Protein AF-A0A2A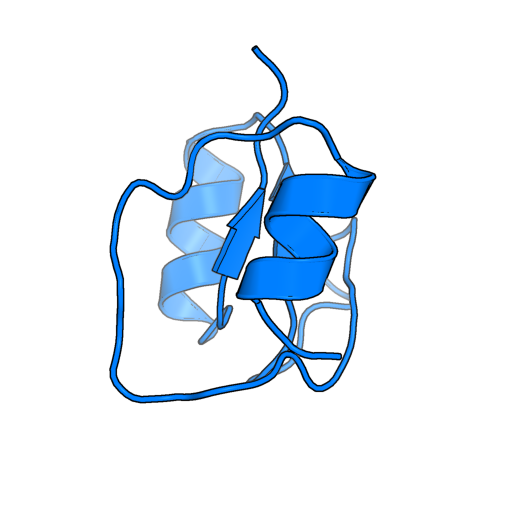5M4Y4-F1 (afdb_monomer_lite)

Foldseek 3Di:
DFPVVVCVVVVHDDPDDDPDGAAPEEDADLVPQAASYEYEDDDPVSVVVSVVRRHPHYHYDD

Structure (mmCIF, N/CA/C/O backbone):
data_AF-A0A2A5M4Y4-F1
#
_entry.id   AF-A0A2A5M4Y4-F1
#
loop_
_atom_site.group_PDB
_atom_site.id
_atom_site.type_symbol
_atom_site.label_atom_id
_atom_site.label_alt_id
_atom_site.label_comp_id
_atom_site.label_asym_id
_atom_site.label_entity_id
_atom_site.label_seq_id
_atom_site.pdbx_PDB_ins_code
_atom_site.Cartn_x
_atom_site.Cartn_y
_atom_site.Cartn_z
_atom_site.occupancy
_atom_site.B_iso_or_equ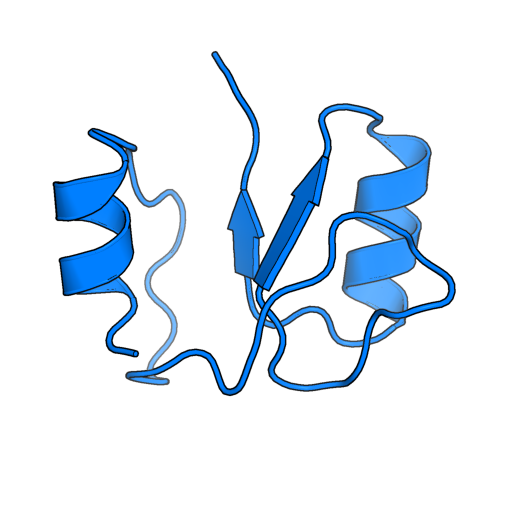iv
_atom_site.auth_seq_id
_atom_site.auth_comp_id
_atom_site.auth_asym_id
_atom_site.auth_atom_id
_atom_site.pdbx_PDB_model_num
ATOM 1 N N . MET A 1 1 ? 3.943 6.515 -12.750 1.00 78.50 1 MET A N 1
ATOM 2 C CA . MET A 1 1 ? 3.856 7.917 -12.262 1.00 78.50 1 MET A CA 1
ATOM 3 C C . MET A 1 1 ? 4.847 8.081 -11.128 1.00 78.50 1 MET A C 1
ATOM 5 O O . MET A 1 1 ? 4.921 7.162 -10.322 1.00 78.50 1 MET A O 1
ATOM 9 N N . GLN A 1 2 ? 5.605 9.183 -11.058 1.00 85.94 2 GLN A N 1
ATOM 10 C CA . GLN A 1 2 ? 6.542 9.359 -9.944 1.00 85.94 2 GLN A CA 1
ATOM 11 C C . GLN A 1 2 ? 5.816 9.471 -8.605 1.00 85.94 2 GLN A C 1
ATOM 13 O O . GLN A 1 2 ? 4.760 10.096 -8.530 1.00 85.94 2 GLN A O 1
ATOM 18 N N . ILE A 1 3 ? 6.373 8.849 -7.563 1.00 80.94 3 ILE A N 1
ATOM 19 C CA . ILE A 1 3 ? 5.736 8.822 -6.241 1.00 80.94 3 ILE A CA 1
ATOM 20 C C . ILE A 1 3 ? 5.682 10.219 -5.602 1.00 80.94 3 ILE A C 1
ATOM 22 O O . ILE A 1 3 ? 4.695 10.553 -4.956 1.00 80.94 3 ILE A O 1
ATOM 26 N N . SER A 1 4 ? 6.684 11.061 -5.872 1.00 79.81 4 SER A N 1
ATOM 27 C CA . SER A 1 4 ? 6.705 12.486 -5.518 1.00 79.81 4 SER A CA 1
ATOM 28 C C . SER A 1 4 ? 5.519 13.234 -6.129 1.00 79.81 4 SER A C 1
ATOM 30 O O . SER A 1 4 ? 4.735 13.835 -5.401 1.00 79.81 4 SER A O 1
ATOM 32 N N . ASN A 1 5 ? 5.321 13.110 -7.446 1.00 82.88 5 ASN A N 1
ATOM 33 C CA . ASN A 1 5 ? 4.205 13.749 -8.151 1.00 82.88 5 ASN A CA 1
ATOM 34 C C . ASN A 1 5 ? 2.845 13.277 -7.617 1.00 82.88 5 ASN A C 1
ATOM 36 O O . ASN A 1 5 ? 1.891 14.047 -7.576 1.00 82.88 5 ASN A O 1
ATOM 40 N N . LEU A 1 6 ? 2.740 12.004 -7.225 1.00 82.19 6 LEU A N 1
ATOM 41 C CA . LEU A 1 6 ? 1.521 11.468 -6.629 1.00 82.19 6 LEU A CA 1
ATOM 42 C C . LEU A 1 6 ? 1.252 12.078 -5.246 1.00 82.19 6 LEU A C 1
ATOM 44 O O . LEU A 1 6 ? 0.113 12.438 -4.962 1.00 82.19 6 LEU A O 1
ATOM 48 N N . GLY A 1 7 ? 2.286 12.225 -4.413 1.00 80.31 7 GLY A N 1
ATOM 49 C CA . GLY A 1 7 ? 2.185 12.912 -3.123 1.00 80.31 7 GLY A CA 1
ATOM 50 C C . GLY A 1 7 ? 1.718 14.362 -3.271 1.00 80.31 7 GLY A C 1
ATOM 51 O O . GLY A 1 7 ? 0.791 14.773 -2.576 1.00 80.31 7 GLY A O 1
ATOM 52 N N . GLU A 1 8 ? 2.282 15.100 -4.233 1.00 84.00 8 GLU A N 1
ATOM 53 C CA . GLU A 1 8 ? 1.861 16.472 -4.554 1.00 84.00 8 GLU A CA 1
ATOM 54 C C . GLU A 1 8 ? 0.396 16.539 -5.013 1.00 84.00 8 GLU A C 1
ATOM 56 O O . GLU A 1 8 ? -0.372 17.353 -4.501 1.00 84.00 8 GLU A O 1
ATOM 61 N N . LEU A 1 9 ? -0.019 15.661 -5.936 1.00 84.56 9 LEU A N 1
ATOM 62 C CA . LEU A 1 9 ? -1.392 15.623 -6.460 1.00 84.56 9 LEU A CA 1
ATOM 63 C C . LEU A 1 9 ? -2.437 15.318 -5.384 1.00 84.56 9 LEU A C 1
ATOM 65 O O . LEU A 1 9 ? -3.545 15.848 -5.431 1.00 84.56 9 LEU A O 1
ATOM 69 N N . LEU A 1 10 ? -2.095 14.445 -4.439 1.00 82.00 10 LEU A N 1
ATOM 70 C CA . LEU A 1 10 ? -2.997 14.023 -3.371 1.00 82.00 10 LEU A CA 1
ATOM 71 C C . LEU A 1 10 ? -2.912 14.917 -2.129 1.00 82.00 10 LEU A C 1
ATOM 73 O O . LEU A 1 10 ? -3.641 14.672 -1.171 1.00 82.00 10 LEU A O 1
ATOM 77 N N . ASN A 1 11 ? -2.030 15.925 -2.127 1.00 80.00 11 ASN A N 1
ATOM 78 C CA . ASN A 1 11 ? -1.669 16.695 -0.935 1.00 80.00 11 ASN A CA 1
ATOM 79 C C . ASN A 1 11 ? -1.379 15.775 0.271 1.00 80.00 11 ASN A C 1
ATOM 81 O O . ASN A 1 11 ? -1.846 16.004 1.388 1.00 80.00 11 ASN A O 1
ATOM 85 N N . ALA A 1 12 ? -0.665 14.678 0.009 1.00 75.31 12 ALA A N 1
ATOM 86 C CA . ALA A 1 12 ? -0.445 13.589 0.949 1.00 75.31 12 ALA A CA 1
ATOM 87 C C . ALA A 1 12 ? 1.005 13.566 1.445 1.00 75.31 12 ALA A C 1
ATOM 89 O O . ALA A 1 12 ? 1.942 13.880 0.710 1.00 75.31 12 ALA A O 1
ATOM 90 N N . THR A 1 13 ? 1.199 13.137 2.692 1.00 73.00 13 THR A N 1
ATOM 91 C CA . THR A 1 13 ? 2.531 13.002 3.292 1.00 73.00 13 THR A CA 1
ATOM 92 C C . THR A 1 13 ? 3.111 11.622 3.001 1.00 73.00 13 THR A C 1
ATOM 94 O O . THR A 1 13 ? 2.535 10.604 3.391 1.00 73.00 13 THR A O 1
ATOM 97 N N . LEU A 1 14 ? 4.281 11.572 2.361 1.00 72.00 14 LEU A N 1
ATOM 98 C CA . LEU A 1 14 ? 5.006 10.320 2.152 1.00 72.00 14 LEU A CA 1
ATOM 99 C C . LEU A 1 14 ? 5.685 9.878 3.458 1.00 72.00 14 LEU A C 1
ATOM 101 O O . LEU A 1 14 ? 6.485 10.616 4.025 1.00 72.00 14 LEU A O 1
ATOM 105 N N . ILE A 1 15 ? 5.373 8.673 3.940 1.00 68.88 15 ILE A N 1
ATOM 106 C CA . ILE A 1 15 ? 5.876 8.177 5.237 1.00 68.88 15 ILE A CA 1
ATOM 107 C C . ILE A 1 15 ? 7.216 7.428 5.078 1.00 68.88 15 ILE A C 1
ATOM 109 O O . ILE A 1 15 ? 8.034 7.417 5.996 1.00 68.88 15 ILE A O 1
ATOM 113 N N . HIS A 1 16 ? 7.478 6.833 3.905 1.00 60.50 16 HIS A N 1
ATOM 114 C CA . HIS A 1 16 ? 8.723 6.121 3.599 1.00 60.50 16 HIS A CA 1
ATOM 115 C C . HIS A 1 16 ? 9.182 6.363 2.154 1.00 60.50 16 HIS A C 1
ATOM 117 O O . HIS A 1 16 ? 8.463 6.041 1.210 1.00 60.50 16 HIS A O 1
ATOM 123 N N . GLU A 1 17 ? 10.406 6.869 1.980 1.00 55.81 17 GLU A N 1
ATOM 124 C CA . GLU A 1 17 ? 11.078 6.959 0.679 1.00 55.81 17 GLU A CA 1
ATOM 125 C C . GLU A 1 17 ? 11.885 5.677 0.417 1.00 55.81 17 GLU A C 1
ATOM 127 O O . GLU A 1 17 ? 12.944 5.447 0.998 1.00 55.81 17 GLU A O 1
ATOM 132 N N . GLY A 1 18 ? 11.366 4.805 -0.450 1.00 57.25 18 GLY A N 1
ATOM 133 C CA . GLY A 1 18 ? 12.140 3.721 -1.060 1.00 57.25 18 GLY A CA 1
ATOM 134 C C . GLY A 1 18 ? 12.795 4.181 -2.369 1.00 57.25 18 GLY A C 1
ATOM 135 O O . GLY A 1 18 ? 12.265 5.051 -3.047 1.00 57.25 18 GLY A O 1
ATOM 136 N N . SER A 1 19 ? 13.910 3.560 -2.777 1.00 56.19 19 SER A N 1
ATOM 137 C CA . SER A 1 19 ? 14.718 3.930 -3.966 1.00 56.19 19 SER A CA 1
ATOM 138 C C . SER A 1 19 ? 14.011 3.807 -5.330 1.00 56.19 19 SER A C 1
ATOM 140 O O . SER A 1 19 ? 14.635 4.006 -6.374 1.00 56.19 19 SER A O 1
ATOM 142 N N . VAL A 1 20 ? 12.738 3.426 -5.358 1.00 59.06 20 VAL A N 1
ATOM 143 C CA . VAL A 1 20 ? 12.006 3.211 -6.602 1.00 59.06 20 VAL A CA 1
ATOM 144 C C . VAL A 1 20 ? 11.205 4.473 -6.898 1.00 59.06 20 VAL A C 1
ATOM 146 O O . VAL A 1 20 ? 10.570 5.043 -6.019 1.00 59.06 20 VAL A O 1
ATOM 149 N N . LEU A 1 21 ? 11.276 4.930 -8.143 1.00 70.62 21 LEU A N 1
ATOM 150 C CA . LEU A 1 21 ? 10.881 6.282 -8.523 1.00 70.62 21 LEU A CA 1
ATOM 151 C C . LEU A 1 21 ? 9.470 6.357 -9.113 1.00 70.62 21 LEU A C 1
ATOM 153 O O . LEU A 1 21 ? 9.089 7.431 -9.566 1.00 70.62 21 LEU A O 1
ATOM 157 N N . SER A 1 22 ? 8.702 5.259 -9.208 1.00 78.38 22 SER A N 1
ATOM 158 C CA . SER A 1 22 ? 7.399 5.265 -9.893 1.00 78.38 22 SER A CA 1
ATOM 159 C C . SER A 1 22 ? 6.466 4.099 -9.555 1.00 78.38 22 SER A C 1
ATOM 161 O O . SER A 1 22 ? 6.899 2.957 -9.477 1.00 78.38 22 SER A O 1
ATOM 163 N N . VAL A 1 23 ? 5.163 4.398 -9.483 1.00 85.50 23 VAL A N 1
ATOM 164 C CA . VAL A 1 23 ? 4.070 3.408 -9.508 1.00 85.50 23 VAL A CA 1
ATOM 165 C C . VAL A 1 23 ? 3.759 2.983 -10.947 1.00 85.50 23 VAL A C 1
ATOM 167 O O . VAL A 1 23 ? 3.735 3.833 -11.850 1.00 85.50 23 VAL A O 1
ATOM 170 N N . GLU A 1 24 ? 3.481 1.695 -11.157 1.00 87.94 24 GLU A N 1
ATOM 171 C CA . GLU A 1 24 ? 3.068 1.126 -12.454 1.00 87.94 24 GLU A CA 1
ATOM 172 C C . GLU A 1 24 ? 1.555 1.228 -12.693 1.00 87.94 24 GLU A C 1
ATOM 174 O O . GLU A 1 24 ? 1.095 1.238 -13.833 1.00 87.94 24 GLU A O 1
ATOM 179 N N . GLY A 1 25 ? 0.775 1.343 -11.620 1.00 89.56 25 GLY A N 1
ATOM 180 C CA . GLY A 1 25 ? -0.677 1.426 -11.676 1.00 89.56 25 GLY A CA 1
ATOM 181 C C . GLY A 1 25 ? -1.295 1.677 -10.308 1.00 89.56 25 GLY A C 1
ATOM 182 O O . GLY A 1 25 ? -0.593 1.907 -9.320 1.00 89.56 25 GLY A O 1
ATOM 183 N N . PHE A 1 26 ? -2.622 1.621 -10.265 1.00 91.06 26 PHE A N 1
ATOM 184 C CA . PHE A 1 26 ? -3.422 1.912 -9.083 1.00 91.06 26 PHE A CA 1
ATOM 185 C C . PHE A 1 26 ? -4.478 0.829 -8.882 1.00 91.06 26 PHE A C 1
ATOM 187 O O . PHE A 1 26 ? -5.054 0.339 -9.853 1.00 91.06 26 PHE A O 1
ATOM 194 N N . ALA A 1 27 ? -4.743 0.472 -7.629 1.00 93.62 27 ALA A N 1
ATOM 195 C CA . ALA A 1 27 ? -5.828 -0.423 -7.251 1.00 93.62 27 ALA A CA 1
ATOM 196 C C . ALA A 1 27 ? -6.587 0.143 -6.046 1.00 93.62 27 ALA A C 1
ATOM 198 O O . ALA A 1 27 ? -5.978 0.638 -5.098 1.00 93.62 27 ALA A O 1
ATOM 199 N N . ILE A 1 28 ? -7.913 0.025 -6.081 1.00 91.88 28 ILE A N 1
ATOM 200 C CA . ILE A 1 28 ? -8.803 0.318 -4.944 1.00 91.88 28 ILE A CA 1
ATOM 201 C C . ILE A 1 28 ? -9.339 -0.970 -4.299 1.00 91.88 28 ILE A C 1
ATOM 203 O O . ILE A 1 28 ? -9.800 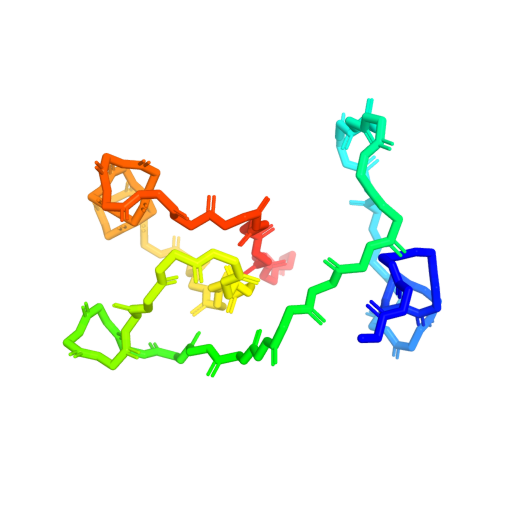-0.951 -3.166 1.00 91.88 28 ILE A O 1
ATOM 207 N N . ASN A 1 29 ? -9.228 -2.108 -5.000 1.00 92.69 29 ASN A N 1
ATOM 208 C CA . ASN A 1 29 ? -9.636 -3.427 -4.521 1.00 92.69 29 ASN A CA 1
ATOM 209 C C . ASN A 1 29 ? -8.446 -4.395 -4.468 1.00 92.69 29 ASN A C 1
ATOM 211 O O . ASN A 1 29 ? -7.638 -4.466 -5.397 1.00 92.69 29 ASN A O 1
ATOM 215 N N . LEU A 1 30 ? -8.382 -5.234 -3.431 1.00 92.25 30 LEU A N 1
ATOM 216 C CA . LEU A 1 30 ? -7.332 -6.256 -3.267 1.00 92.25 30 LEU A CA 1
ATOM 217 C C . LEU A 1 30 ? -7.266 -7.294 -4.398 1.00 92.25 30 LEU A C 1
ATOM 219 O O . LEU A 1 30 ? -6.234 -7.950 -4.577 1.00 92.25 30 LEU A O 1
ATOM 223 N N . ASN A 1 31 ? -8.370 -7.493 -5.116 1.00 92.94 31 ASN A N 1
ATOM 224 C CA . ASN A 1 31 ? -8.461 -8.440 -6.229 1.00 92.94 31 ASN A CA 1
ATOM 225 C C . ASN A 1 31 ? -7.826 -7.891 -7.512 1.00 92.94 31 ASN A C 1
ATOM 227 O O . ASN A 1 31 ? -7.408 -8.664 -8.367 1.00 92.94 31 ASN A O 1
ATOM 231 N N . GLU A 1 32 ? -7.730 -6.568 -7.627 1.00 93.06 32 GLU A N 1
ATOM 232 C CA . GLU A 1 32 ? -7.163 -5.868 -8.784 1.00 93.06 32 GLU A CA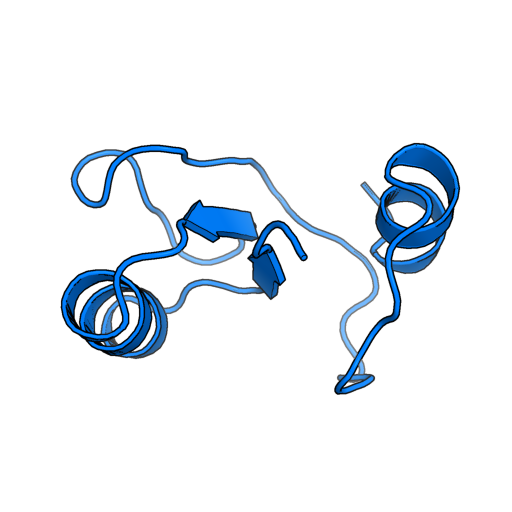 1
ATOM 233 C C . GLU A 1 32 ? -5.693 -5.490 -8.558 1.00 93.06 32 GLU A C 1
ATOM 235 O O . GLU A 1 32 ? -4.997 -5.087 -9.490 1.00 93.06 32 GLU A O 1
ATOM 240 N N . LEU A 1 33 ? -5.212 -5.646 -7.320 1.00 93.25 33 LEU A N 1
ATOM 241 C CA . LEU A 1 33 ? -3.853 -5.325 -6.914 1.00 93.25 33 LEU A CA 1
ATOM 242 C C . LEU A 1 33 ? -2.824 -6.236 -7.597 1.00 93.25 33 LEU A C 1
ATOM 244 O O . LEU A 1 33 ? -2.885 -7.464 -7.493 1.00 93.25 33 LEU A O 1
ATOM 248 N N . LYS A 1 34 ? -1.829 -5.607 -8.225 1.00 92.12 34 LYS A N 1
ATOM 249 C CA . LYS A 1 34 ? -0.657 -6.254 -8.823 1.00 92.12 34 LYS A CA 1
ATOM 250 C C . LYS A 1 34 ? 0.622 -5.718 -8.181 1.00 92.12 34 LYS A C 1
ATOM 252 O O . LYS A 1 34 ? 0.616 -4.647 -7.574 1.00 92.12 34 LYS A O 1
ATOM 257 N N . ALA A 1 35 ? 1.724 -6.449 -8.332 1.00 86.81 35 ALA A N 1
ATOM 258 C CA . ALA A 1 35 ? 3.038 -5.927 -7.966 1.00 86.81 35 ALA A CA 1
ATOM 259 C C . ALA A 1 35 ? 3.300 -4.599 -8.703 1.00 86.81 35 ALA A C 1
ATOM 261 O O . ALA A 1 35 ? 2.883 -4.444 -9.849 1.00 86.81 35 ALA A O 1
ATOM 262 N N . GLY A 1 36 ? 3.930 -3.630 -8.034 1.00 8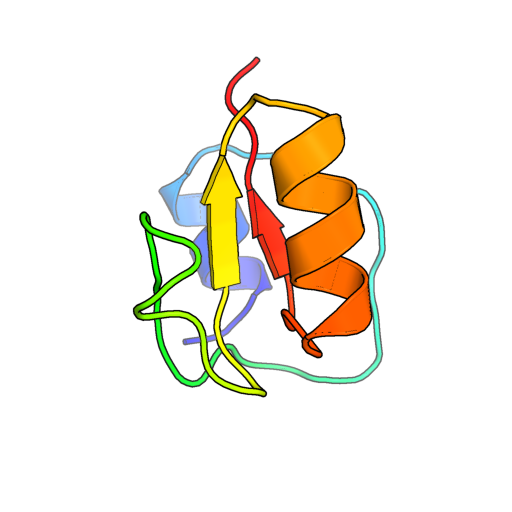5.25 36 GLY A N 1
ATOM 263 C CA . GLY A 1 36 ? 4.197 -2.307 -8.623 1.00 85.25 36 GLY A CA 1
ATOM 264 C C . GLY A 1 36 ? 3.034 -1.305 -8.527 1.00 85.25 36 GLY A C 1
ATOM 265 O O . GLY A 1 36 ? 3.210 -0.132 -8.863 1.00 85.25 36 GLY A O 1
ATOM 266 N N . PHE A 1 37 ? 1.852 -1.723 -8.053 1.00 91.56 37 PHE A N 1
ATOM 267 C CA . PHE A 1 37 ? 0.688 -0.839 -7.930 1.00 91.56 37 PHE A CA 1
ATOM 268 C C . PHE A 1 37 ? 0.671 -0.093 -6.595 1.00 91.56 37 PHE A C 1
ATOM 270 O O . PHE A 1 37 ? 1.018 -0.650 -5.550 1.00 91.56 37 PHE A O 1
ATOM 277 N N . ALA A 1 38 ? 0.191 1.149 -6.622 1.00 90.44 38 ALA A N 1
ATOM 278 C CA . ALA A 1 38 ? -0.265 1.840 -5.425 1.00 90.44 38 ALA A CA 1
ATOM 279 C C . ALA A 1 38 ? -1.675 1.367 -5.044 1.00 90.44 38 ALA A C 1
ATOM 281 O O . ALA A 1 38 ? -2.552 1.242 -5.902 1.00 90.44 38 ALA A O 1
ATOM 282 N N . PHE A 1 39 ? -1.889 1.109 -3.758 1.00 93.00 39 PHE A N 1
ATOM 283 C CA . PHE A 1 39 ? -3.153 0.628 -3.217 1.00 93.00 39 PHE A CA 1
ATOM 284 C C . PHE A 1 39 ? -3.805 1.692 -2.335 1.00 93.00 39 PHE A C 1
ATOM 286 O O . PHE A 1 39 ? -3.201 2.121 -1.353 1.00 93.00 39 PHE A O 1
ATOM 293 N N . PHE A 1 40 ? -5.028 2.095 -2.677 1.00 91.38 40 PHE A N 1
ATOM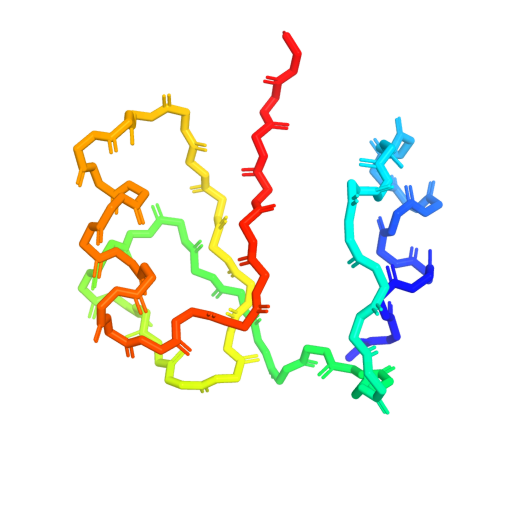 294 C CA . PHE A 1 40 ? -5.813 3.051 -1.895 1.00 91.38 40 PHE A CA 1
ATOM 295 C C . PHE A 1 40 ? -6.735 2.304 -0.943 1.00 91.38 40 PHE A C 1
ATOM 297 O O . PHE A 1 40 ? -7.612 1.567 -1.397 1.00 91.38 40 PHE A O 1
ATOM 304 N N . ASN A 1 41 ? -6.535 2.465 0.364 1.00 91.06 41 ASN A N 1
ATOM 305 C CA . ASN A 1 41 ? -7.395 1.836 1.360 1.00 91.06 41 ASN A CA 1
ATOM 306 C C . ASN A 1 41 ? -7.170 2.417 2.759 1.00 91.06 41 ASN A C 1
ATOM 308 O O . ASN A 1 41 ? -6.063 2.841 3.071 1.00 91.06 41 ASN A O 1
ATOM 312 N N . ASN A 1 42 ? -8.186 2.337 3.619 1.00 89.75 42 ASN A N 1
ATOM 313 C CA . ASN A 1 42 ? -8.118 2.735 5.031 1.00 89.75 42 ASN A CA 1
ATOM 314 C C . ASN A 1 42 ? -8.269 1.538 5.998 1.00 89.75 42 ASN A C 1
ATOM 316 O O . ASN A 1 42 ? -8.004 1.662 7.196 1.00 89.75 42 ASN A O 1
ATOM 320 N N . ASP A 1 43 ? -8.668 0.359 5.506 1.00 93.12 43 ASP A N 1
ATOM 321 C CA . ASP A 1 43 ? -8.791 -0.852 6.313 1.00 93.12 43 ASP A CA 1
ATOM 322 C C . ASP A 1 43 ? -7.412 -1.477 6.574 1.00 93.12 43 ASP A C 1
ATOM 324 O O . ASP A 1 43 ? -6.714 -1.962 5.680 1.00 93.12 43 ASP A O 1
ATOM 328 N N . LYS A 1 44 ? -7.019 -1.517 7.851 1.00 91.44 44 LYS A N 1
ATOM 329 C CA . LYS A 1 44 ? -5.712 -2.038 8.280 1.00 91.44 44 LYS A CA 1
ATOM 330 C C . LYS A 1 44 ? -5.488 -3.509 7.913 1.00 91.44 44 LYS A C 1
ATOM 332 O O . LYS A 1 44 ? -4.343 -3.905 7.689 1.00 91.44 44 LYS A O 1
ATOM 337 N N . LYS A 1 45 ? -6.539 -4.336 7.879 1.00 94.50 45 LYS A N 1
ATOM 338 C CA . LYS A 1 45 ? -6.428 -5.751 7.495 1.00 94.50 45 LYS A CA 1
ATOM 339 C C . LYS A 1 45 ? -6.177 -5.867 6.000 1.00 94.50 45 LYS A C 1
ATOM 341 O O . LYS A 1 45 ? -5.320 -6.659 5.607 1.00 94.50 45 LYS A O 1
ATOM 346 N N . GLU A 1 46 ? -6.874 -5.082 5.184 1.00 94.50 46 GLU A N 1
ATOM 347 C CA . GLU A 1 46 ? -6.654 -5.074 3.738 1.00 94.50 46 GLU A CA 1
ATOM 348 C C . GLU A 1 46 ? -5.276 -4.526 3.377 1.00 94.50 46 GLU A C 1
ATOM 350 O O . GLU A 1 46 ? -4.572 -5.133 2.573 1.00 94.50 46 GLU A O 1
ATOM 355 N N . ILE A 1 47 ? -4.827 -3.464 4.048 1.00 93.00 47 ILE A N 1
ATOM 356 C CA . ILE A 1 47 ? -3.471 -2.920 3.898 1.00 93.00 47 ILE A CA 1
ATOM 357 C C . ILE A 1 47 ? -2.415 -3.988 4.208 1.00 93.00 47 ILE A C 1
ATOM 359 O O . ILE A 1 47 ? -1.487 -4.196 3.425 1.00 93.00 47 ILE A O 1
ATOM 363 N N . ALA A 1 48 ? -2.567 -4.728 5.310 1.00 93.88 48 ALA A N 1
ATOM 364 C CA . ALA A 1 48 ? -1.636 -5.801 5.658 1.00 93.88 48 ALA A CA 1
ATOM 365 C C . ALA A 1 48 ? -1.596 -6.915 4.594 1.00 93.88 48 ALA A C 1
ATOM 367 O O . ALA A 1 48 ? -0.540 -7.503 4.347 1.00 93.88 48 ALA A O 1
ATOM 368 N N . GLN A 1 49 ? -2.726 -7.212 3.948 1.00 94.62 49 GLN A N 1
ATOM 369 C CA . GLN A 1 49 ? -2.772 -8.155 2.828 1.00 94.62 49 GLN A CA 1
ATOM 370 C C . GLN A 1 49 ? -2.143 -7.574 1.559 1.00 94.62 49 GLN A C 1
ATOM 372 O O . GLN A 1 49 ? -1.413 -8.285 0.870 1.00 94.62 49 GLN A O 1
ATOM 377 N N . ALA A 1 50 ? -2.374 -6.295 1.268 1.00 93.38 50 ALA A N 1
ATOM 378 C CA . ALA A 1 50 ? -1.814 -5.605 0.114 1.00 93.38 50 ALA A CA 1
ATOM 379 C C . ALA A 1 50 ? -0.281 -5.580 0.163 1.00 93.38 50 ALA A C 1
ATOM 381 O O . ALA A 1 50 ? 0.371 -5.911 -0.826 1.00 93.38 50 ALA A O 1
ATOM 382 N N . ILE A 1 51 ? 0.294 -5.309 1.339 1.00 91.31 51 ILE A N 1
ATOM 383 C CA . ILE A 1 51 ? 1.744 -5.381 1.569 1.00 91.31 51 ILE A CA 1
ATOM 384 C C . ILE A 1 51 ? 2.267 -6.789 1.251 1.00 91.31 51 ILE A C 1
ATOM 386 O O . ILE A 1 51 ? 3.231 -6.939 0.504 1.00 91.31 51 ILE A O 1
ATOM 390 N N . LYS A 1 52 ? 1.597 -7.843 1.741 1.00 91.88 52 LYS A N 1
ATOM 391 C CA . LYS A 1 52 ? 1.979 -9.239 1.449 1.00 91.88 52 LYS A CA 1
ATOM 392 C C . LYS A 1 52 ? 1.864 -9.600 -0.035 1.00 91.88 52 LYS A C 1
ATOM 394 O O . LYS A 1 52 ? 2.614 -10.449 -0.503 1.00 91.88 52 LYS A O 1
ATOM 399 N N . LYS A 1 53 ? 0.939 -8.973 -0.766 1.00 90.94 53 LYS A N 1
ATOM 400 C CA . LYS A 1 53 ? 0.768 -9.136 -2.218 1.00 90.94 53 LYS A CA 1
ATOM 401 C C . LYS A 1 53 ? 1.776 -8.331 -3.052 1.00 90.94 53 LYS A C 1
ATOM 403 O O . LYS A 1 53 ? 1.773 -8.467 -4.272 1.00 90.94 53 LYS A O 1
ATOM 408 N N . GLY A 1 54 ? 2.631 -7.521 -2.426 1.00 88.25 54 GLY A N 1
ATOM 409 C CA . GLY A 1 54 ? 3.624 -6.705 -3.124 1.00 88.25 54 GLY A CA 1
ATOM 410 C C . GLY A 1 54 ? 3.080 -5.368 -3.627 1.00 88.25 54 GLY A C 1
ATOM 411 O O . GLY A 1 54 ? 3.555 -4.869 -4.648 1.00 88.25 54 GLY A O 1
ATOM 412 N N . ALA A 1 55 ? 2.090 -4.791 -2.932 1.00 91.19 55 ALA A N 1
ATOM 413 C CA . ALA A 1 55 ? 1.731 -3.392 -3.135 1.00 91.19 55 ALA A CA 1
ATOM 414 C C . ALA A 1 55 ? 2.985 -2.527 -3.010 1.00 91.19 55 ALA A C 1
ATOM 416 O O . ALA A 1 55 ? 3.763 -2.654 -2.065 1.00 91.19 55 ALA A O 1
ATOM 417 N N . TYR A 1 56 ? 3.165 -1.652 -3.983 1.00 89.06 56 TYR A N 1
ATOM 418 C CA . TYR A 1 56 ? 4.335 -0.805 -4.072 1.00 89.06 56 TYR A CA 1
ATOM 419 C C . TYR A 1 56 ? 4.230 0.417 -3.156 1.00 89.06 56 TYR A C 1
ATOM 421 O O . TYR A 1 56 ? 5.208 0.821 -2.532 1.00 89.06 56 TYR A O 1
ATOM 429 N N . ALA A 1 57 ? 3.026 0.976 -3.043 1.00 87.88 57 ALA A N 1
ATOM 430 C CA . ALA A 1 57 ? 2.706 2.051 -2.117 1.00 87.88 57 ALA A CA 1
ATOM 431 C C . ALA A 1 57 ? 1.317 1.820 -1.516 1.00 87.88 57 ALA A C 1
ATOM 433 O O . ALA A 1 57 ? 0.445 1.243 -2.168 1.00 87.88 57 ALA A O 1
ATOM 434 N N . ILE A 1 58 ? 1.115 2.288 -0.288 1.00 90.12 58 ILE A N 1
ATOM 435 C CA . ILE A 1 58 ? -0.190 2.323 0.375 1.00 90.12 58 ILE A CA 1
ATOM 436 C C . ILE A 1 58 ? -0.588 3.784 0.525 1.00 90.12 58 ILE A C 1
ATOM 438 O O . ILE A 1 58 ? 0.216 4.595 0.980 1.00 90.12 58 ILE A O 1
ATOM 442 N N . ILE A 1 59 ? -1.817 4.104 0.137 1.00 88.25 59 ILE A N 1
ATOM 443 C CA . ILE A 1 59 ? -2.373 5.448 0.211 1.00 88.25 59 ILE A CA 1
ATOM 444 C C . ILE A 1 59 ? -3.625 5.377 1.075 1.00 88.25 59 ILE A C 1
ATOM 446 O O . ILE A 1 59 ? -4.579 4.673 0.746 1.00 88.25 59 ILE A O 1
ATOM 450 N N . THR A 1 60 ? -3.589 6.095 2.187 1.00 86.62 60 THR A N 1
ATOM 451 C CA . THR A 1 60 ? -4.685 6.205 3.151 1.00 86.62 60 THR A CA 1
ATOM 452 C C . THR A 1 60 ? -5.169 7.647 3.171 1.00 86.62 60 THR A C 1
ATOM 454 O O . THR A 1 60 ? -4.364 8.572 3.048 1.00 86.62 60 THR A O 1
ATOM 457 N N . GLU A 1 61 ? -6.466 7.843 3.352 1.00 79.44 61 GLU A N 1
ATOM 458 C CA . GLU A 1 61 ? -7.012 9.154 3.696 1.00 79.44 61 GLU A CA 1
ATOM 459 C C . GLU A 1 61 ? -6.711 9.468 5.172 1.00 79.44 61 GLU A C 1
ATOM 461 O O . GLU A 1 61 ? -6.507 8.556 5.980 1.00 79.44 61 GLU A O 1
ATOM 466 N N . ASN A 1 62 ? -6.642 10.760 5.504 1.00 66.38 62 ASN A N 1
ATOM 467 C CA . ASN A 1 62 ? -6.499 11.245 6.884 1.00 66.38 62 ASN A CA 1
ATOM 468 C C . ASN A 1 62 ? -7.832 11.223 7.636 1.00 66.38 62 ASN A C 1
ATOM 470 O O . ASN A 1 62 ? -8.858 11.585 7.017 1.00 66.38 62 ASN A O 1
#

pLDDT: mean 84.4, std 10.45, range [55.81, 94.62]

Secondary structure (DSSP, 8-state):
--HHHHHHHTT---S---S----SEEESSTTT--TTEEEE---HHHHHHHHHTT-SEEE---

Radius of gyration: 10.76 Å; chains: 1; bounding box: 24×26×21 Å

Sequence (62 aa):
MQISNLGELLNATLIHEGSVLSVEGFAINLNELKAGFAFFNNDKKEIAQAIKKGAYAIITEN